Protein AF-A0A022QI35-F1 (afdb_monomer_lite)

InterPro domains:
  IPR004009 Myosin, SH3 dom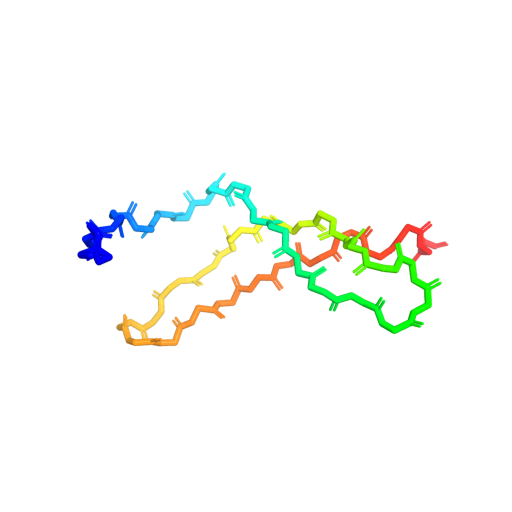ain [PF02736] (9-44)
  IPR004009 Myosin, SH3 domain [PS51844] (8-44)

pLDDT: mean 77.53, std 13.89, range [37.22, 89.38]

Foldseek 3Di:
DPPPDPQDQQDWDWDQDPVPRTFIWGFHDDDPPDTDTHTPPVDD

Secondary structure (DSSP, 8-state):
--------TT-EEEEEETTTEEEEEEEEEEETTEEEEEE--S--

Radius of gyration: 11.63 Å; chains: 1; bounding box: 21×15×34 Å

Structure (mmCIF, N/CA/C/O backbone):
data_AF-A0A022QI35-F1
#
_entry.id   AF-A0A022QI35-F1
#
loop_
_atom_site.group_PDB
_atom_site.id
_atom_site.type_symbol
_atom_site.label_atom_id
_atom_site.label_alt_id
_atom_site.label_comp_id
_atom_site.label_asym_id
_atom_site.label_entity_id
_atom_site.label_seq_id
_atom_site.pdbx_PDB_ins_code
_atom_site.Cartn_x
_atom_site.Cartn_y
_atom_site.Cartn_z
_atom_site.occupancy
_atom_site.B_iso_or_equiv
_atom_site.auth_seq_id
_atom_site.auth_comp_id
_atom_site.auth_asym_id
_atom_site.auth_atom_id
_atom_site.pdbx_PDB_model_num
ATOM 1 N N . MET A 1 1 ? -13.381 -0.993 -19.564 1.00 37.22 1 MET A N 1
ATOM 2 C CA . MET A 1 1 ? -12.037 -1.025 -20.175 1.00 37.22 1 MET A CA 1
ATOM 3 C C . MET A 1 1 ? -11.064 -0.584 -19.098 1.00 37.22 1 MET A C 1
ATOM 5 O O . MET A 1 1 ? -11.138 0.566 -18.689 1.00 37.22 1 MET A O 1
ATOM 9 N N . ALA A 1 2 ? -10.257 -1.491 -18.548 1.00 46.62 2 ALA A N 1
ATOM 10 C CA . ALA A 1 2 ? -9.192 -1.091 -17.636 1.00 46.62 2 ALA A CA 1
ATOM 11 C C . ALA A 1 2 ? -8.055 -0.548 -18.507 1.00 46.62 2 ALA A C 1
ATOM 13 O O . ALA A 1 2 ? -7.420 -1.320 -19.224 1.00 46.62 2 ALA A O 1
ATOM 14 N N . SER A 1 3 ? -7.863 0.775 -18.534 1.00 52.69 3 SER A N 1
ATOM 15 C CA . SER A 1 3 ? -6.645 1.340 -19.120 1.00 52.69 3 SER A CA 1
ATOM 16 C C . SER A 1 3 ? -5.462 0.685 -18.426 1.00 52.69 3 SER A C 1
ATOM 18 O O . SER A 1 3 ? -5.438 0.611 -17.198 1.00 52.69 3 SER A O 1
ATOM 20 N N . SER A 1 4 ? -4.500 0.194 -19.201 1.00 55.84 4 SER A N 1
ATOM 21 C CA . SER A 1 4 ? -3.208 -0.251 -18.694 1.00 55.84 4 SER A CA 1
ATOM 22 C C . SER A 1 4 ? -2.503 0.959 -18.084 1.00 55.84 4 SER A C 1
ATOM 24 O O . SER A 1 4 ? -1.775 1.680 -18.767 1.00 55.84 4 SER A O 1
ATOM 26 N N . VAL A 1 5 ? -2.803 1.247 -16.818 1.00 60.78 5 VAL A N 1
ATOM 27 C CA . VAL A 1 5 ? -2.109 2.268 -16.043 1.00 60.78 5 VAL A CA 1
ATOM 28 C C . VAL A 1 5 ? -0.657 1.816 -15.997 1.00 60.78 5 VAL A C 1
ATOM 30 O O . VAL A 1 5 ? -0.371 0.688 -15.604 1.00 60.78 5 VAL A O 1
ATOM 33 N N . ASN A 1 6 ? 0.258 2.653 -16.481 1.00 68.06 6 ASN A N 1
ATOM 34 C CA . ASN A 1 6 ? 1.684 2.385 -16.375 1.00 68.06 6 ASN A CA 1
ATOM 35 C C . ASN A 1 6 ? 2.050 2.566 -14.900 1.00 68.06 6 ASN A C 1
ATOM 37 O O . ASN A 1 6 ? 2.283 3.677 -14.432 1.00 68.06 6 ASN A O 1
ATOM 41 N N . ILE A 1 7 ? 1.934 1.483 -14.140 1.00 72.88 7 ILE A N 1
ATOM 42 C CA . ILE A 1 7 ? 2.243 1.478 -12.721 1.00 72.88 7 ILE A CA 1
ATOM 43 C C . ILE A 1 7 ? 3.761 1.633 -12.612 1.00 72.88 7 ILE A C 1
ATOM 45 O O . ILE A 1 7 ? 4.501 0.797 -13.128 1.00 72.88 7 ILE A O 1
ATOM 49 N N . ILE A 1 8 ? 4.219 2.713 -11.980 1.00 80.25 8 ILE A N 1
ATOM 50 C CA . ILE A 1 8 ? 5.642 3.009 -11.786 1.00 80.25 8 ILE A CA 1
ATOM 51 C C . ILE A 1 8 ? 5.989 2.992 -10.298 1.00 80.25 8 ILE A C 1
ATOM 53 O O . ILE A 1 8 ? 5.143 3.217 -9.430 1.00 80.25 8 ILE A O 1
ATOM 57 N N . VAL A 1 9 ? 7.259 2.725 -9.992 1.00 84.06 9 VAL A N 1
ATOM 58 C CA . VAL A 1 9 ? 7.781 2.862 -8.626 1.00 84.06 9 VAL A CA 1
ATOM 59 C C . VAL A 1 9 ? 7.578 4.311 -8.166 1.00 84.06 9 VAL A C 1
ATOM 61 O O . VAL A 1 9 ? 7.868 5.245 -8.911 1.00 84.06 9 VAL A O 1
ATOM 64 N N . GLY A 1 10 ? 7.050 4.492 -6.956 1.00 81.25 10 GLY A N 1
ATOM 65 C CA . GLY A 1 10 ? 6.673 5.794 -6.399 1.00 81.25 10 GLY A CA 1
ATOM 66 C C . 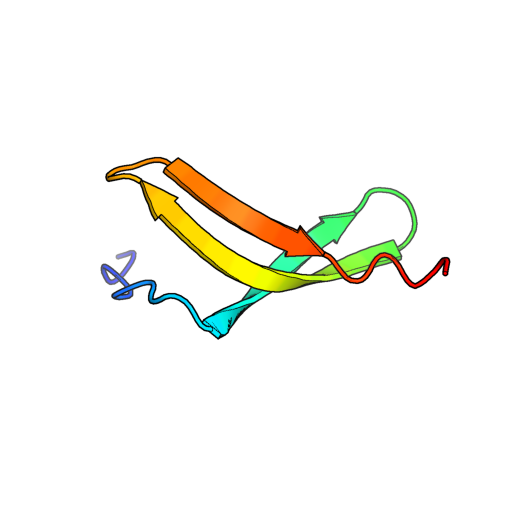GLY A 1 10 ? 5.205 6.184 -6.601 1.00 81.25 10 GLY A C 1
ATOM 67 O O . GLY A 1 10 ? 4.766 7.172 -6.017 1.00 81.25 10 GLY A O 1
ATOM 68 N N . SER A 1 11 ? 4.412 5.426 -7.369 1.00 86.50 11 SER A N 1
ATOM 69 C CA . SER A 1 11 ? 2.961 5.644 -7.418 1.00 86.50 11 SER A CA 1
ATOM 70 C C . SER A 1 11 ? 2.306 5.320 -6.073 1.00 86.50 11 SER A C 1
ATOM 72 O O . SER A 1 11 ? 2.636 4.316 -5.435 1.00 86.50 11 SER A O 1
ATOM 74 N N . HIS A 1 12 ? 1.349 6.159 -5.671 1.00 85.88 12 HIS A N 1
ATOM 75 C CA . HIS A 1 12 ? 0.467 5.865 -4.547 1.00 85.88 12 HIS A CA 1
ATOM 76 C C . HIS A 1 12 ? 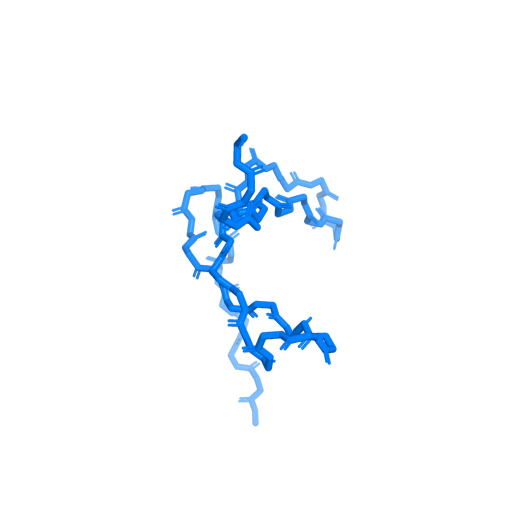-0.702 4.997 -4.995 1.00 85.88 12 HIS A C 1
ATOM 78 O O . HIS A 1 12 ? -1.332 5.247 -6.023 1.00 85.88 12 HIS A O 1
ATOM 84 N N . VAL A 1 13 ? -0.981 3.983 -4.191 1.00 86.44 13 VAL A N 1
ATOM 85 C CA . VAL A 1 13 ? -2.066 3.029 -4.361 1.00 86.44 13 VAL A CA 1
ATOM 86 C C . VAL A 1 13 ? -2.850 2.929 -3.061 1.00 86.44 13 VAL A C 1
ATOM 88 O O . VAL A 1 13 ? -2.309 3.144 -1.979 1.00 86.44 13 VAL A O 1
ATOM 91 N N . TRP A 1 14 ? -4.129 2.597 -3.181 1.00 88.00 14 TRP A N 1
ATOM 92 C CA . TRP A 1 14 ? -4.983 2.294 -2.041 1.00 88.00 14 TRP A CA 1
ATOM 93 C C . TRP A 1 14 ? -5.184 0.790 -1.985 1.00 88.00 14 TRP A C 1
ATOM 95 O O . TRP A 1 14 ? -5.578 0.179 -2.979 1.00 88.00 14 TRP A O 1
ATOM 105 N N . VAL A 1 15 ? -4.877 0.201 -0.839 1.00 84.62 15 VAL A N 1
ATOM 106 C CA . VAL A 1 15 ? -5.039 -1.228 -0.582 1.00 84.62 15 VAL A CA 1
ATOM 107 C C . VAL A 1 15 ? -6.210 -1.386 0.375 1.00 84.62 15 VAL A C 1
ATOM 109 O O . VAL A 1 15 ? -6.308 -0.645 1.350 1.00 84.62 15 VAL A O 1
ATOM 112 N N . GLU A 1 16 ? -7.120 -2.312 0.091 1.00 85.19 16 GLU A N 1
ATOM 113 C CA . GLU A 1 16 ? -8.193 -2.629 1.032 1.00 85.19 16 GLU A CA 1
ATOM 114 C C . GLU A 1 16 ? -7.599 -3.240 2.309 1.00 85.19 16 GLU A C 1
ATOM 116 O O . GLU A 1 16 ? -6.746 -4.128 2.248 1.00 85.19 16 GLU A O 1
ATOM 121 N N . ASP A 1 17 ? -8.028 -2.752 3.470 1.00 82.56 17 ASP A N 1
ATOM 122 C CA . ASP A 1 17 ? -7.608 -3.294 4.760 1.00 82.56 17 ASP A CA 1
ATOM 123 C C . ASP A 1 17 ? -8.847 -3.655 5.586 1.00 82.56 17 ASP A C 1
ATOM 125 O O . ASP A 1 17 ? -9.752 -2.828 5.730 1.00 82.56 17 ASP A O 1
ATOM 129 N N . PRO A 1 18 ? -8.919 -4.868 6.157 1.00 82.31 18 PRO A N 1
ATOM 130 C CA . PRO A 1 18 ? -10.097 -5.320 6.893 1.00 82.31 18 PRO A CA 1
ATOM 131 C C . PRO A 1 18 ? -10.358 -4.534 8.189 1.00 82.31 18 PRO A C 1
ATOM 133 O O . PRO A 1 18 ? -11.450 -4.632 8.745 1.00 82.31 18 PRO A O 1
ATOM 136 N N . VAL A 1 19 ? -9.384 -3.769 8.690 1.00 81.19 19 VAL A N 1
ATOM 137 C CA . VAL A 1 19 ? -9.482 -2.979 9.926 1.00 81.19 19 VAL A CA 1
ATOM 138 C C . VAL A 1 19 ? -9.758 -1.505 9.624 1.00 81.19 19 VAL A C 1
ATOM 140 O O . VAL A 1 19 ? -10.542 -0.874 10.331 1.00 81.19 19 VAL A O 1
ATOM 143 N N . LEU A 1 20 ? -9.124 -0.951 8.589 1.00 74.94 20 LEU A N 1
ATOM 144 C CA . LEU A 1 20 ? -9.157 0.481 8.253 1.00 74.94 20 LEU A CA 1
ATOM 145 C C . LEU A 1 20 ? -9.952 0.812 6.976 1.00 74.94 20 LEU A C 1
ATOM 147 O O . LEU A 1 20 ? -9.989 1.971 6.568 1.00 74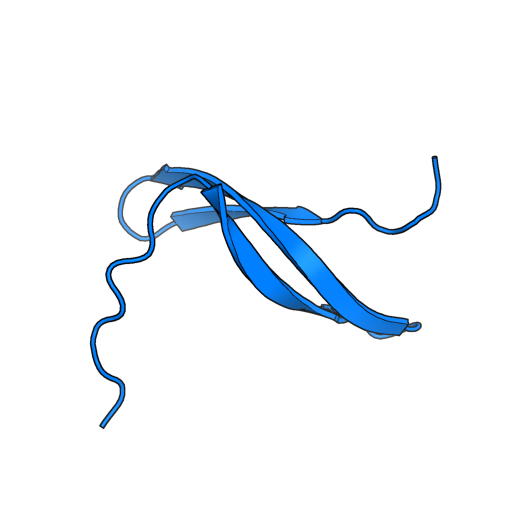.94 20 LEU A O 1
ATOM 151 N N . ALA A 1 21 ? -10.619 -0.179 6.376 1.00 82.81 21 ALA A N 1
ATOM 152 C CA . ALA A 1 21 ? -11.307 -0.144 5.081 1.00 82.81 21 ALA A CA 1
ATOM 153 C C . ALA A 1 21 ? -10.368 0.083 3.880 1.00 82.81 21 ALA A C 1
ATOM 155 O O . ALA A 1 21 ? -10.350 -0.744 2.972 1.00 82.81 21 ALA A O 1
ATOM 156 N N . TRP A 1 22 ? -9.557 1.146 3.879 1.00 86.88 22 TRP A N 1
ATOM 157 C CA . TRP A 1 22 ? -8.522 1.404 2.872 1.00 86.88 22 TRP A CA 1
ATOM 158 C C . TRP A 1 22 ? -7.277 2.008 3.521 1.00 86.88 22 TRP A C 1
ATOM 160 O O . TRP A 1 22 ? -7.373 2.973 4.279 1.00 86.88 22 TRP A O 1
ATOM 170 N N . ILE A 1 23 ? -6.108 1.472 3.189 1.00 85.88 23 ILE A N 1
ATOM 171 C CA . ILE A 1 23 ? -4.807 2.002 3.600 1.00 85.88 23 ILE A CA 1
ATOM 172 C C . ILE A 1 23 ? -4.051 2.537 2.394 1.00 85.88 23 ILE A C 1
ATOM 174 O O . ILE A 1 23 ? -4.137 1.995 1.288 1.00 85.88 23 ILE A O 1
ATOM 178 N N . ASP A 1 24 ? -3.304 3.613 2.613 1.00 87.81 24 ASP A N 1
ATOM 179 C CA . ASP A 1 24 ? -2.405 4.136 1.604 1.00 87.81 24 ASP A CA 1
ATOM 180 C C . ASP A 1 24 ? -1.132 3.281 1.536 1.00 87.81 24 ASP A C 1
ATOM 182 O O . ASP A 1 24 ? -0.605 2.770 2.533 1.00 87.81 24 ASP A O 1
ATOM 186 N N . GLY A 1 25 ? -0.650 3.083 0.318 1.00 88.12 25 GLY A N 1
ATOM 187 C CA . GLY A 1 25 ? 0.584 2.377 0.053 1.00 88.12 25 GLY A CA 1
ATOM 188 C C . GLY A 1 25 ? 1.334 3.014 -1.096 1.00 88.12 25 GLY A C 1
ATOM 189 O O . GLY A 1 25 ? 0.752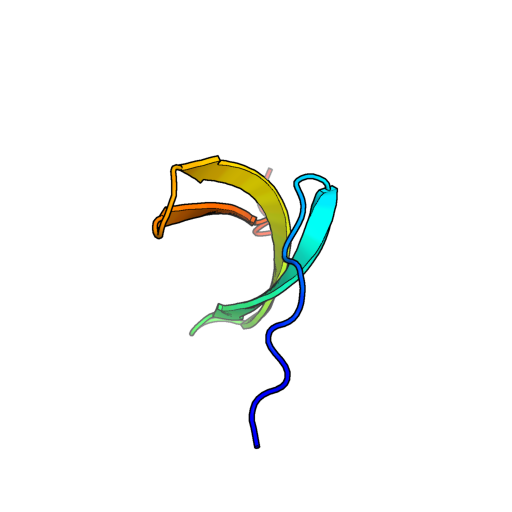 3.573 -2.025 1.00 88.12 25 GLY A O 1
ATOM 190 N N . GLN A 1 26 ? 2.654 2.918 -1.045 1.00 89.38 26 GLN A N 1
ATOM 191 C CA . GLN A 1 26 ? 3.516 3.353 -2.130 1.00 89.38 26 GLN A CA 1
ATOM 192 C C . GLN A 1 26 ? 4.200 2.153 -2.759 1.00 89.38 26 GLN A C 1
ATOM 194 O O . GLN A 1 26 ? 4.693 1.255 -2.076 1.00 89.38 26 GLN A O 1
ATOM 199 N N . ILE A 1 27 ? 4.262 2.150 -4.082 1.00 87.62 27 ILE A N 1
ATOM 200 C CA . ILE A 1 27 ? 4.967 1.108 -4.814 1.00 87.62 27 ILE A CA 1
ATOM 201 C C . ILE A 1 27 ? 6.462 1.318 -4.658 1.00 87.62 27 ILE A C 1
ATOM 203 O O . ILE A 1 27 ? 7.004 2.326 -5.107 1.00 87.62 27 ILE A O 1
ATOM 207 N N . THR A 1 28 ? 7.133 0.343 -4.061 1.00 87.56 28 THR A N 1
ATOM 208 C CA . THR A 1 28 ? 8.581 0.387 -3.838 1.00 87.56 28 THR A CA 1
ATOM 209 C C . THR A 1 28 ? 9.347 -0.433 -4.859 1.00 87.56 28 THR A C 1
ATOM 211 O O . THR A 1 28 ? 10.514 -0.148 -5.129 1.00 87.56 28 THR A O 1
ATOM 214 N N . ARG A 1 29 ? 8.710 -1.443 -5.460 1.00 86.88 29 ARG A N 1
ATOM 215 C CA . ARG A 1 29 ? 9.340 -2.289 -6.475 1.00 86.88 29 ARG A CA 1
ATOM 216 C C . ARG A 1 29 ? 8.305 -2.937 -7.385 1.00 86.88 29 ARG A C 1
ATOM 218 O O . ARG A 1 29 ? 7.221 -3.301 -6.941 1.00 86.88 29 ARG A O 1
ATOM 225 N N . ILE A 1 30 ? 8.677 -3.123 -8.647 1.00 86.81 30 ILE A N 1
ATOM 226 C CA . ILE A 1 30 ? 7.882 -3.830 -9.652 1.00 86.81 30 ILE A CA 1
ATOM 227 C C . ILE A 1 30 ? 8.787 -4.876 -10.303 1.00 86.81 30 ILE A C 1
ATOM 229 O O . ILE A 1 30 ? 9.825 -4.529 -10.862 1.00 86.81 30 ILE A O 1
ATOM 233 N N . ASN A 1 31 ? 8.397 -6.143 -10.219 1.00 86.00 31 ASN A N 1
ATOM 234 C CA . ASN A 1 31 ? 9.066 -7.282 -10.835 1.00 86.00 31 ASN A CA 1
ATOM 235 C C . ASN A 1 31 ? 8.137 -7.902 -11.886 1.00 86.00 31 ASN A C 1
ATOM 237 O O . ASN A 1 31 ? 7.442 -8.879 -11.623 1.00 86.00 31 ASN A O 1
ATOM 241 N N . GLY A 1 32 ? 8.123 -7.337 -13.095 1.00 83.12 32 GLY A N 1
ATOM 242 C CA . GLY A 1 32 ? 7.294 -7.847 -14.190 1.00 83.12 32 GLY A CA 1
ATOM 243 C C . GLY A 1 32 ? 5.799 -7.735 -13.882 1.00 83.12 32 GLY A C 1
ATOM 244 O O . GLY A 1 32 ? 5.233 -6.652 -14.005 1.00 83.12 32 GLY A O 1
ATOM 245 N N . GLN A 1 33 ? 5.168 -8.851 -13.505 1.00 82.88 33 GLN A N 1
ATOM 246 C CA . GLN A 1 33 ? 3.757 -8.898 -13.101 1.00 82.88 33 GLN A CA 1
ATOM 247 C C . GLN A 1 33 ? 3.552 -8.679 -11.591 1.00 82.88 33 GLN A C 1
ATOM 249 O O . GLN A 1 33 ? 2.442 -8.351 -11.177 1.00 82.88 33 GLN A O 1
ATOM 254 N N . ASP A 1 34 ? 4.600 -8.839 -10.779 1.00 84.88 34 ASP A N 1
ATOM 255 C CA . ASP A 1 34 ? 4.540 -8.694 -9.326 1.00 84.88 34 ASP A CA 1
ATOM 256 C C . ASP A 1 34 ? 4.837 -7.255 -8.901 1.00 84.88 34 ASP A C 1
ATOM 258 O O . ASP A 1 34 ? 5.833 -6.655 -9.310 1.00 84.88 34 ASP A O 1
ATOM 262 N N . VAL A 1 35 ? 4.008 -6.704 -8.017 1.00 86.31 35 VAL A N 1
ATOM 263 C CA . VAL A 1 35 ? 4.183 -5.354 -7.469 1.00 86.31 35 VAL A CA 1
ATOM 264 C C . VAL A 1 35 ? 4.347 -5.451 -5.960 1.00 86.31 35 VAL A C 1
ATOM 266 O O . VAL A 1 35 ? 3.507 -6.014 -5.266 1.00 86.31 35 VAL A O 1
ATOM 269 N N . HIS A 1 36 ? 5.430 -4.880 -5.442 1.00 87.38 36 HIS A N 1
ATOM 270 C CA . HIS A 1 36 ? 5.626 -4.685 -4.013 1.00 87.38 36 HIS A CA 1
ATOM 271 C C . HIS A 1 36 ? 5.147 -3.293 -3.619 1.00 87.38 36 HIS A C 1
ATOM 273 O O . HIS A 1 36 ? 5.691 -2.273 -4.055 1.00 87.38 36 HIS A O 1
ATOM 279 N N . VAL A 1 37 ? 4.134 -3.280 -2.760 1.00 87.94 37 VAL A N 1
ATOM 280 C CA . VAL A 1 37 ? 3.568 -2.076 -2.165 1.00 87.94 37 VAL A CA 1
ATOM 281 C C . VAL A 1 37 ? 4.003 -2.027 -0.710 1.00 87.94 37 VAL A C 1
ATOM 283 O O . VAL A 1 37 ? 3.767 -2.962 0.051 1.00 87.94 37 VAL A O 1
ATOM 286 N N . GLN A 1 38 ? 4.642 -0.933 -0.318 1.00 86.88 38 GLN A N 1
ATOM 287 C CA . GLN A 1 38 ? 4.892 -0.636 1.080 1.00 86.88 38 GLN A CA 1
ATOM 288 C C . GLN A 1 38 ? 3.718 0.181 1.608 1.00 86.88 38 GLN A C 1
ATOM 290 O O . GLN A 1 38 ? 3.558 1.351 1.266 1.00 86.88 38 GLN A O 1
ATOM 295 N N . THR A 1 39 ? 2.888 -0.452 2.427 1.00 85.75 39 THR A N 1
ATOM 296 C CA . THR A 1 39 ? 1.776 0.205 3.110 1.00 85.75 39 THR A CA 1
ATOM 297 C C . THR A 1 39 ? 2.273 0.859 4.386 1.00 85.75 39 THR A C 1
ATOM 299 O O . THR A 1 39 ? 2.907 0.203 5.219 1.00 85.75 39 THR A O 1
ATOM 302 N N . THR A 1 40 ? 1.941 2.124 4.593 1.00 72.88 40 THR A N 1
ATOM 303 C CA . THR A 1 40 ? 2.080 2.782 5.891 1.00 72.88 40 THR A CA 1
ATOM 304 C C . THR A 1 40 ? 0.878 2.410 6.743 1.00 72.88 40 THR A C 1
ATOM 306 O O . THR A 1 40 ? 0.060 3.251 7.090 1.00 72.88 40 THR A O 1
ATOM 309 N N . ASN A 1 41 ? 0.759 1.122 7.093 1.00 67.38 41 ASN A N 1
ATOM 310 C CA . ASN A 1 41 ? -0.118 0.727 8.191 1.00 67.38 41 ASN A CA 1
ATOM 311 C C . ASN A 1 41 ? 0.361 1.554 9.383 1.00 67.38 41 ASN A C 1
ATOM 313 O O . ASN A 1 41 ? 1.494 1.351 9.814 1.00 67.38 41 ASN A O 1
ATOM 317 N N . GLY A 1 42 ? -0.422 2.549 9.811 1.00 55.31 42 GLY A N 1
ATOM 318 C CA . GLY A 1 42 ? -0.007 3.685 10.649 1.00 55.31 42 GLY A CA 1
ATOM 319 C C . GLY A 1 42 ? 0.519 3.342 12.049 1.00 55.31 42 GLY A C 1
ATOM 320 O O . GLY A 1 42 ? 0.524 4.190 12.934 1.00 55.31 42 GLY A O 1
ATOM 321 N N . LYS A 1 43 ? 0.944 2.101 12.269 1.00 53.12 43 LYS A N 1
ATOM 322 C CA . LYS A 1 43 ? 1.629 1.576 13.437 1.00 53.12 43 LYS A CA 1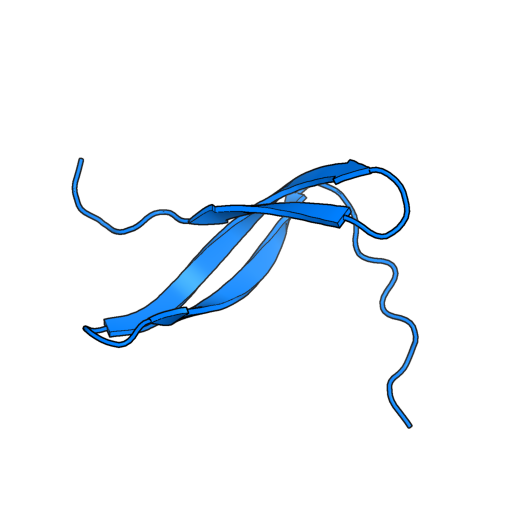
ATOM 323 C C . LYS A 1 43 ? 3.133 1.533 13.151 1.00 53.12 43 LYS A C 1
ATOM 325 O O . LYS A 1 43 ? 3.650 0.547 12.630 1.00 53.12 43 LYS A O 1
ATOM 330 N N . LYS A 1 44 ? 3.811 2.637 13.463 1.00 44.50 44 LYS A N 1
ATOM 331 C CA . LYS A 1 44 ? 5.234 2.604 13.822 1.00 44.50 44 LYS A CA 1
ATOM 332 C C . LYS A 1 44 ? 5.386 2.188 15.278 1.00 44.50 44 LYS A C 1
ATOM 334 O O . LYS A 1 44 ? 4.475 2.524 16.066 1.00 44.50 44 LYS A O 1
#

Organism: Erythranthe guttata (NCBI:txid4155)

Sequence (44 aa):
MASSVNIIVGSHVWVEDPVLAWIDGQITRINGQDVHVQTTNGKK